Protein AF-A0A1Q6XEH9-F1 (afdb_monomer_lite)

Sequence (142 aa):
MDYDRKACLKDSITLRRALAPYPLDRLGAWSFVLAPSDDWKNLVHSLRGDPTSPAFSIIEQRTTALESSLFSATPSRNEDLLLTFGVIGNALLDLAVTHELGHGICHERDERWADDYGRELRQTRTVDCTKTSRRKTARALQ

pLDDT: mean 90.74, std 10.67, range [48.34, 98.38]

Structure (mmCIF, N/CA/C/O backbone):
data_AF-A0A1Q6XEH9-F1
#
_entry.id   AF-A0A1Q6XEH9-F1
#
loop_
_atom_site.group_PDB
_atom_site.id
_atom_site.type_symbol
_atom_site.label_atom_id
_atom_site.label_alt_id
_atom_site.label_comp_id
_atom_site.label_asym_id
_atom_site.label_entity_id
_atom_site.label_seq_id
_atom_site.pdbx_PDB_ins_code
_atom_site.Cartn_x
_atom_site.Cartn_y
_atom_site.Cartn_z
_atom_site.occupancy
_atom_site.B_iso_or_equiv
_atom_site.auth_seq_id
_atom_site.auth_comp_id
_atom_site.auth_asym_id
_atom_site.auth_atom_id
_atom_site.pdbx_PDB_model_num
ATOM 1 N N . MET A 1 1 ? 11.335 -4.193 -19.709 1.00 50.50 1 MET A N 1
ATOM 2 C CA . MET A 1 1 ? 11.937 -5.472 -19.249 1.00 50.50 1 MET A CA 1
ATOM 3 C C . MET A 1 1 ? 10.770 -6.363 -18.903 1.00 50.50 1 MET A C 1
ATOM 5 O O . MET A 1 1 ? 9.870 -5.869 -18.244 1.00 50.50 1 MET A O 1
ATOM 9 N N . ASP A 1 2 ? 10.754 -7.611 -19.358 1.00 66.44 2 ASP A N 1
ATOM 10 C CA . ASP A 1 2 ? 9.604 -8.485 -19.118 1.00 66.44 2 ASP A CA 1
ATOM 11 C C . ASP A 1 2 ? 9.508 -8.810 -17.615 1.00 66.44 2 ASP A C 1
ATOM 13 O O . ASP A 1 2 ? 10.490 -9.258 -17.014 1.00 66.44 2 ASP A O 1
ATOM 17 N N . TYR A 1 3 ? 8.370 -8.507 -16.983 1.00 80.12 3 TYR A N 1
ATOM 18 C CA . TYR A 1 3 ? 8.144 -8.788 -15.564 1.00 80.12 3 TYR A CA 1
ATOM 19 C C . TYR A 1 3 ? 7.933 -10.289 -15.386 1.00 80.12 3 TYR A C 1
ATOM 21 O O . TYR A 1 3 ? 6.820 -10.811 -15.448 1.00 80.12 3 TYR A O 1
ATOM 29 N N . ASP A 1 4 ? 9.042 -11.002 -15.232 1.00 86.75 4 ASP A N 1
ATOM 30 C CA . ASP A 1 4 ? 9.036 -12.452 -15.220 1.00 86.75 4 ASP A CA 1
ATOM 31 C C . ASP A 1 4 ? 8.629 -13.042 -13.856 1.00 86.75 4 ASP A C 1
ATOM 33 O O . ASP A 1 4 ? 8.539 -12.383 -12.812 1.00 86.75 4 ASP A O 1
ATOM 37 N N . ARG A 1 5 ? 8.414 -14.360 -13.847 1.00 89.75 5 ARG A N 1
ATOM 38 C CA . ARG A 1 5 ? 8.058 -15.110 -12.636 1.00 89.75 5 ARG A CA 1
ATOM 39 C C . ARG A 1 5 ? 9.079 -14.934 -11.505 1.00 89.75 5 ARG A C 1
ATOM 41 O O . ARG A 1 5 ? 8.703 -14.998 -10.335 1.00 89.75 5 ARG A O 1
ATOM 48 N N . LYS A 1 6 ? 10.365 -14.758 -11.816 1.00 92.25 6 LYS A N 1
ATOM 49 C CA . LYS A 1 6 ? 11.429 -14.628 -10.813 1.00 92.25 6 LYS A CA 1
ATOM 50 C C . LYS A 1 6 ? 11.374 -13.255 -10.143 1.00 92.25 6 LYS A C 1
ATOM 52 O O . LYS A 1 6 ? 11.515 -13.194 -8.919 1.00 92.25 6 LYS A O 1
ATOM 57 N N . ALA A 1 7 ? 11.137 -12.194 -10.911 1.00 90.81 7 ALA A N 1
ATOM 58 C CA . ALA A 1 7 ? 10.895 -10.849 -10.399 1.00 90.81 7 ALA A CA 1
ATOM 59 C C . ALA A 1 7 ? 9.658 -10.832 -9.490 1.00 90.81 7 ALA A C 1
ATOM 61 O O . ALA A 1 7 ? 9.766 -10.462 -8.323 1.00 90.81 7 ALA A O 1
ATOM 62 N N . CYS A 1 8 ? 8.537 -11.388 -9.959 1.00 92.25 8 CYS A N 1
ATOM 63 C CA . CYS A 1 8 ? 7.307 -11.496 -9.171 1.00 92.25 8 CYS A CA 1
ATOM 64 C C . CYS A 1 8 ? 7.510 -12.250 -7.844 1.00 92.25 8 CYS A C 1
ATOM 66 O O . CYS A 1 8 ? 7.091 -11.788 -6.782 1.00 92.25 8 CYS A O 1
ATOM 68 N N . LEU A 1 9 ? 8.226 -13.382 -7.857 1.00 94.69 9 LEU A N 1
ATOM 69 C CA . LEU A 1 9 ? 8.538 -14.116 -6.626 1.00 94.69 9 LEU A CA 1
ATOM 70 C C . LEU A 1 9 ? 9.379 -13.281 -5.653 1.00 94.69 9 LEU A C 1
ATOM 72 O O . LEU A 1 9 ? 9.073 -13.252 -4.459 1.00 94.69 9 LEU A O 1
ATOM 76 N N . LYS A 1 10 ? 10.410 -12.586 -6.143 1.00 95.00 10 LYS A N 1
ATOM 77 C CA . LYS A 1 10 ? 11.253 -11.708 -5.321 1.00 95.00 10 LYS A CA 1
ATOM 78 C C . LYS A 1 10 ? 10.431 -10.586 -4.683 1.00 95.00 10 LYS A C 1
ATOM 80 O O . LYS A 1 10 ? 10.537 -10.366 -3.475 1.00 95.00 10 LYS A O 1
ATOM 85 N N . ASP A 1 11 ? 9.597 -9.919 -5.467 1.00 95.44 11 ASP A N 1
ATOM 86 C CA . ASP A 1 11 ? 8.771 -8.805 -5.005 1.00 95.44 11 ASP A CA 1
ATOM 87 C C . ASP A 1 11 ? 7.707 -9.283 -4.015 1.00 95.44 11 ASP A C 1
ATOM 89 O O . ASP A 1 11 ? 7.511 -8.661 -2.973 1.00 95.44 11 ASP A O 1
ATOM 93 N N . SER A 1 12 ? 7.114 -10.461 -4.241 1.00 96.25 12 SER A N 1
ATOM 94 C CA . SER A 1 12 ? 6.156 -11.066 -3.307 1.00 96.25 12 SER A CA 1
ATOM 95 C C . SER A 1 12 ? 6.774 -11.365 -1.935 1.00 96.25 12 SER A C 1
ATOM 97 O O . SER A 1 12 ? 6.119 -11.199 -0.905 1.00 96.25 12 SER A O 1
ATOM 99 N N . ILE A 1 13 ? 8.052 -11.762 -1.890 1.00 96.81 13 ILE A N 1
ATOM 100 C CA . ILE A 1 13 ? 8.785 -11.973 -0.634 1.00 96.81 13 ILE A CA 1
ATOM 101 C C . ILE A 1 13 ? 9.016 -10.633 0.067 1.00 96.81 13 ILE A C 1
ATOM 103 O O . ILE A 1 13 ? 8.829 -10.539 1.282 1.00 96.81 13 ILE A O 1
ATOM 107 N N . THR A 1 14 ? 9.404 -9.600 -0.681 1.00 96.62 14 THR A N 1
ATOM 108 C CA . THR A 1 14 ? 9.585 -8.243 -0.150 1.00 96.62 14 THR A CA 1
ATOM 109 C C . THR A 1 14 ? 8.274 -7.694 0.411 1.00 96.62 14 THR A C 1
ATOM 111 O O . THR A 1 14 ? 8.255 -7.225 1.547 1.00 96.62 14 THR A O 1
ATOM 114 N N . LEU A 1 15 ? 7.165 -7.849 -0.316 1.00 97.69 15 LEU A N 1
ATOM 115 C CA . LEU A 1 15 ? 5.836 -7.449 0.139 1.00 97.69 15 LEU A CA 1
ATOM 116 C C . LEU A 1 15 ? 5.430 -8.186 1.419 1.00 97.69 15 LEU A C 1
ATOM 118 O O . LEU A 1 15 ? 5.004 -7.555 2.380 1.00 97.69 15 LEU A O 1
ATOM 122 N N . ARG A 1 16 ? 5.615 -9.511 1.483 1.00 97.31 16 ARG A N 1
ATOM 123 C CA . ARG A 1 16 ? 5.319 -10.287 2.702 1.00 97.31 16 ARG A CA 1
ATOM 124 C C . ARG A 1 16 ? 6.102 -9.785 3.911 1.00 97.31 16 ARG A C 1
ATOM 126 O O . ARG A 1 16 ? 5.551 -9.726 5.005 1.00 97.31 16 ARG A O 1
ATOM 133 N N . ARG A 1 17 ? 7.371 -9.409 3.725 1.00 97.31 17 ARG A N 1
ATOM 134 C CA . ARG A 1 17 ? 8.193 -8.822 4.795 1.00 97.31 17 ARG A CA 1
ATOM 135 C C . ARG A 1 17 ? 7.679 -7.451 5.223 1.00 97.31 17 ARG A C 1
ATOM 137 O O . ARG A 1 17 ? 7.649 -7.193 6.420 1.00 97.31 17 ARG A O 1
ATOM 144 N N . ALA A 1 18 ? 7.262 -6.613 4.275 1.00 96.88 18 ALA A N 1
ATOM 145 C CA . ALA A 1 18 ? 6.674 -5.307 4.569 1.00 96.88 18 ALA A CA 1
ATOM 146 C C . ALA A 1 18 ? 5.330 -5.430 5.306 1.00 96.88 18 ALA A C 1
ATOM 148 O O . ALA A 1 18 ? 5.053 -4.646 6.201 1.00 96.88 18 ALA A O 1
ATOM 149 N N . LEU A 1 19 ? 4.519 -6.441 4.982 1.00 97.81 19 LEU A N 1
ATOM 150 C CA . LEU A 1 19 ? 3.214 -6.677 5.606 1.00 97.81 19 LEU A CA 1
ATOM 151 C C . LEU A 1 19 ? 3.299 -7.315 7.004 1.00 97.81 19 LEU A C 1
ATOM 153 O O . LEU A 1 19 ? 2.405 -7.107 7.820 1.00 97.81 19 LEU A O 1
ATOM 157 N N . ALA A 1 20 ? 4.352 -8.089 7.284 1.00 97.12 20 ALA A N 1
ATOM 158 C CA . ALA A 1 20 ? 4.493 -8.882 8.509 1.00 97.12 20 ALA A CA 1
ATOM 159 C C . ALA A 1 20 ? 4.285 -8.123 9.841 1.00 97.12 20 ALA A C 1
ATOM 161 O O . ALA A 1 20 ? 3.765 -8.736 10.773 1.00 97.12 20 ALA A O 1
ATOM 162 N N . PRO A 1 21 ? 4.657 -6.834 9.984 1.00 96.75 21 PRO A N 1
ATOM 163 C CA . PRO A 1 21 ? 4.455 -6.095 11.231 1.00 96.75 21 PRO A CA 1
ATOM 164 C C . PRO A 1 21 ? 3.014 -5.629 11.491 1.00 96.75 21 PRO A C 1
ATOM 166 O O . PRO A 1 21 ? 2.770 -5.053 12.550 1.00 96.75 21 PRO A O 1
ATOM 169 N N . TYR A 1 22 ? 2.091 -5.783 10.538 1.00 97.44 22 TYR A N 1
ATOM 170 C CA . TYR A 1 22 ? 0.754 -5.177 10.578 1.00 97.44 22 TYR A CA 1
ATOM 171 C C . TYR A 1 22 ? -0.355 -6.210 10.844 1.00 97.44 22 TYR A C 1
ATOM 173 O O . TYR A 1 22 ? -0.165 -7.397 10.577 1.00 97.44 22 TYR A O 1
ATOM 181 N N . PRO A 1 23 ? -1.534 -5.789 11.349 1.00 95.31 23 PRO A N 1
ATOM 182 C CA . PRO A 1 23 ? -2.600 -6.701 11.768 1.00 95.31 23 PRO A CA 1
ATOM 183 C C . PRO A 1 23 ? -3.413 -7.205 10.564 1.00 95.31 23 PRO A C 1
ATOM 185 O O . PRO A 1 23 ? -4.550 -6.786 10.329 1.00 95.31 23 PRO A O 1
ATOM 188 N N . LEU A 1 24 ? -2.805 -8.082 9.759 1.00 95.44 24 LEU A N 1
ATOM 189 C CA . LEU A 1 24 ? -3.407 -8.627 8.534 1.00 95.44 24 LEU A CA 1
ATOM 190 C C . LEU A 1 24 ? -4.643 -9.490 8.808 1.00 95.44 24 LEU A C 1
ATOM 192 O O . LEU A 1 24 ? -5.495 -9.634 7.937 1.00 95.44 24 LEU A O 1
ATOM 196 N N . ASP A 1 25 ? -4.776 -10.033 10.017 1.00 95.62 25 ASP A N 1
ATOM 197 C CA . ASP A 1 25 ? -5.963 -10.762 10.467 1.00 95.62 25 ASP A CA 1
ATOM 198 C C . ASP A 1 25 ? -7.239 -9.911 10.355 1.00 95.62 25 ASP A C 1
ATOM 200 O O . ASP A 1 25 ? -8.316 -10.433 10.061 1.00 95.62 25 ASP A O 1
ATOM 204 N N . ARG A 1 26 ? -7.110 -8.585 10.480 1.00 95.62 26 ARG A N 1
ATOM 205 C CA . ARG A 1 26 ? -8.230 -7.646 10.357 1.00 95.62 26 ARG A CA 1
ATOM 206 C C . ARG A 1 26 ? -8.689 -7.390 8.922 1.00 95.62 26 ARG A C 1
ATOM 208 O O . ARG A 1 26 ? -9.786 -6.868 8.743 1.00 95.62 26 ARG A O 1
ATOM 215 N N . LEU A 1 27 ? -7.898 -7.755 7.910 1.00 94.50 27 LEU A N 1
ATOM 216 C CA . LEU A 1 27 ? -8.305 -7.668 6.499 1.00 94.50 27 LEU A CA 1
ATOM 217 C C . LEU A 1 27 ? -9.290 -8.788 6.111 1.00 94.50 27 LEU A C 1
ATOM 219 O O . LEU A 1 27 ? -10.108 -8.638 5.193 1.00 94.50 27 LEU A O 1
ATOM 223 N N . GLY A 1 28 ? -9.227 -9.924 6.813 1.00 92.81 28 GLY A N 1
ATOM 224 C CA . GLY A 1 28 ? -9.877 -11.161 6.391 1.00 92.81 28 GLY A CA 1
ATOM 225 C C . GLY A 1 28 ? -9.263 -11.707 5.097 1.00 92.81 28 GLY A C 1
ATOM 226 O O . GLY A 1 28 ? -8.061 -11.592 4.868 1.00 92.81 28 GLY A O 1
ATOM 227 N N . ALA A 1 29 ? -10.086 -12.310 4.235 1.00 95.00 29 ALA A N 1
ATOM 228 C CA . ALA A 1 29 ? -9.638 -12.739 2.911 1.00 95.00 29 ALA A CA 1
ATOM 229 C C . ALA A 1 29 ? -9.351 -11.508 2.033 1.00 95.00 29 ALA A C 1
ATOM 231 O O . ALA A 1 29 ? -10.283 -10.821 1.613 1.00 95.00 29 ALA A O 1
ATOM 232 N N . TRP A 1 30 ? -8.069 -11.234 1.781 1.00 97.69 30 TRP A N 1
ATOM 233 C CA . TRP A 1 30 ? -7.592 -10.114 0.970 1.00 97.69 30 TRP A CA 1
ATOM 234 C C . TRP A 1 30 ? -6.481 -10.569 0.026 1.00 97.69 30 TRP A C 1
ATOM 236 O O . TRP A 1 30 ? -5.640 -11.391 0.400 1.00 97.69 30 TRP A O 1
ATOM 246 N N . SER A 1 31 ? -6.478 -10.038 -1.192 1.00 97.75 31 SER A N 1
ATOM 247 C CA . SER A 1 31 ? -5.499 -10.362 -2.228 1.00 97.75 31 SER A CA 1
ATOM 248 C C . SER A 1 31 ? -4.548 -9.198 -2.470 1.00 97.75 31 SER A C 1
ATOM 250 O O . SER A 1 31 ? -4.941 -8.036 -2.453 1.00 97.75 31 SER A O 1
ATOM 252 N N . PHE A 1 32 ? -3.289 -9.519 -2.745 1.00 97.81 32 PHE A N 1
ATOM 253 C CA . PHE A 1 32 ? -2.293 -8.547 -3.178 1.00 97.81 32 PHE A CA 1
ATOM 254 C C . PHE A 1 32 ? -1.819 -8.922 -4.577 1.00 97.81 32 PHE A C 1
ATOM 256 O O . PHE A 1 32 ? -1.387 -10.055 -4.801 1.00 97.81 32 PHE A O 1
ATOM 263 N N . VAL A 1 33 ? -1.915 -7.978 -5.507 1.00 96.25 33 VAL A N 1
ATOM 264 C CA . VAL A 1 33 ? -1.550 -8.158 -6.913 1.00 96.25 33 VAL A CA 1
ATOM 265 C C . VAL A 1 33 ? -0.353 -7.274 -7.224 1.00 96.25 33 VAL A C 1
ATOM 267 O O . VAL A 1 33 ? -0.346 -6.092 -6.895 1.00 96.25 33 VAL A O 1
ATOM 270 N N . LEU A 1 34 ? 0.660 -7.854 -7.861 1.00 95.62 34 LEU A N 1
ATOM 271 C CA . LEU A 1 34 ? 1.839 -7.133 -8.327 1.00 95.62 34 LEU A CA 1
ATOM 272 C C . LEU A 1 34 ? 1.703 -6.884 -9.825 1.00 95.62 34 LEU A C 1
ATOM 274 O O . LEU A 1 34 ? 1.480 -7.831 -10.582 1.00 95.62 34 LEU A O 1
ATOM 278 N N . ALA A 1 35 ? 1.823 -5.626 -10.232 1.00 93.31 35 ALA A N 1
ATOM 279 C CA . ALA A 1 35 ? 1.677 -5.201 -11.615 1.00 93.31 35 ALA A CA 1
ATOM 280 C C . ALA A 1 35 ? 3.003 -4.639 -12.157 1.00 93.31 35 ALA A C 1
ATOM 282 O O . ALA A 1 35 ? 3.674 -3.877 -11.453 1.00 93.31 35 ALA A O 1
ATOM 283 N N . PRO A 1 36 ? 3.383 -4.964 -13.405 1.00 92.19 36 PRO A N 1
ATOM 284 C CA . PRO A 1 36 ? 4.529 -4.344 -14.060 1.00 92.19 36 PRO A CA 1
ATOM 285 C C . PRO A 1 36 ? 4.339 -2.828 -14.200 1.00 92.19 36 PRO A C 1
ATOM 287 O O . PRO A 1 36 ? 3.252 -2.362 -14.540 1.00 92.19 36 PRO A O 1
ATOM 290 N N . SER A 1 37 ? 5.411 -2.056 -14.016 1.00 90.88 37 SER A N 1
ATOM 291 C CA . SER A 1 37 ? 5.401 -0.598 -14.217 1.00 90.88 37 SER A CA 1
ATOM 292 C C . SER A 1 37 ? 4.985 -0.189 -15.631 1.00 90.88 37 SER A C 1
ATOM 294 O O . SER A 1 37 ? 4.289 0.811 -15.797 1.00 90.88 37 SER A O 1
ATOM 296 N N . ASP A 1 38 ? 5.356 -0.983 -16.639 1.00 89.81 38 ASP A N 1
ATOM 297 C CA . ASP A 1 38 ? 5.016 -0.722 -18.044 1.00 89.81 38 ASP A CA 1
ATOM 298 C C . ASP A 1 38 ? 3.492 -0.810 -18.294 1.00 89.81 38 ASP A C 1
ATOM 300 O O . ASP A 1 38 ? 2.954 -0.077 -19.125 1.00 89.81 38 ASP A O 1
ATOM 304 N N . ASP A 1 39 ? 2.777 -1.626 -17.510 1.00 91.75 39 ASP A N 1
ATOM 305 C CA . ASP A 1 39 ? 1.321 -1.807 -17.608 1.00 91.75 39 ASP A CA 1
ATOM 306 C C . ASP A 1 39 ? 0.534 -0.906 -16.641 1.00 91.75 39 ASP A C 1
ATOM 308 O O . ASP A 1 39 ? -0.682 -0.738 -16.784 1.00 91.75 39 ASP A O 1
ATOM 312 N N . TRP A 1 40 ? 1.214 -0.300 -15.662 1.00 93.25 40 TRP A N 1
ATOM 313 C CA . TRP A 1 40 ? 0.587 0.371 -14.524 1.00 93.25 40 TRP A CA 1
ATOM 314 C C . TRP A 1 40 ? -0.356 1.501 -14.928 1.00 93.25 40 TRP A C 1
ATOM 316 O O . TRP A 1 40 ? -1.516 1.526 -14.518 1.00 93.25 40 TRP A O 1
ATOM 326 N N . LYS A 1 41 ? 0.108 2.420 -15.783 1.00 91.75 41 LYS A N 1
ATOM 327 C CA . LYS A 1 41 ? -0.698 3.579 -16.201 1.00 91.75 41 LYS A CA 1
ATOM 328 C C . LYS A 1 41 ? -1.987 3.146 -16.898 1.00 91.75 41 LYS A C 1
ATOM 330 O O . LYS A 1 41 ? -3.051 3.686 -16.610 1.00 91.75 41 LYS A O 1
ATOM 335 N N . ASN A 1 42 ? -1.899 2.144 -17.775 1.00 92.94 42 ASN A N 1
ATOM 336 C CA . ASN A 1 42 ? -3.055 1.615 -18.498 1.00 92.94 42 ASN A CA 1
ATOM 337 C C . ASN A 1 42 ? -4.040 0.924 -17.548 1.00 92.94 42 ASN A C 1
ATOM 339 O O . ASN A 1 42 ? -5.246 1.171 -17.634 1.00 92.94 42 ASN A O 1
ATOM 343 N N . LEU A 1 43 ? -3.529 0.112 -16.617 1.00 93.00 43 LEU A N 1
ATOM 344 C CA . LEU A 1 43 ? -4.331 -0.536 -15.580 1.00 93.00 43 LEU A CA 1
ATOM 345 C C . LEU A 1 43 ? -5.095 0.503 -14.750 1.00 93.00 43 LEU A C 1
ATOM 347 O O . LEU A 1 43 ? -6.321 0.441 -14.666 1.00 93.00 43 LEU A O 1
ATOM 351 N N . VAL A 1 44 ? -4.393 1.490 -14.194 1.00 93.81 44 VAL A N 1
ATOM 352 C CA . VAL A 1 44 ? -4.991 2.510 -13.326 1.00 93.81 44 VAL A CA 1
ATOM 353 C C . VAL A 1 44 ? -6.004 3.373 -14.085 1.00 93.81 44 VAL A C 1
ATOM 355 O O . VAL A 1 44 ? -7.102 3.618 -13.583 1.00 93.81 4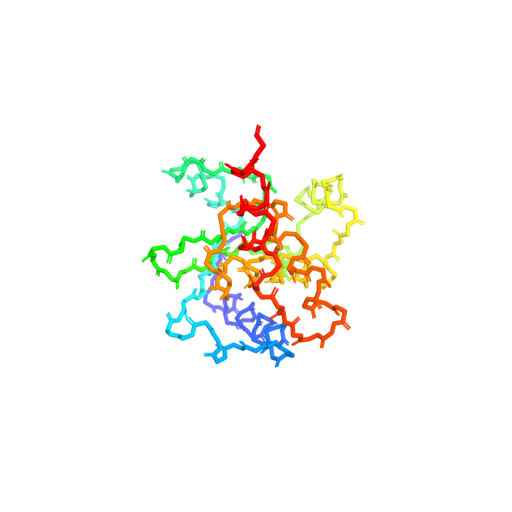4 VAL A O 1
ATOM 358 N N . HIS A 1 45 ? -5.703 3.762 -15.328 1.00 93.12 45 HIS A N 1
ATOM 359 C CA . HIS A 1 45 ? -6.644 4.498 -16.179 1.00 93.12 45 HIS A CA 1
ATOM 360 C C . HIS A 1 45 ? -7.930 3.711 -16.451 1.00 93.12 45 HIS A C 1
ATOM 362 O O . HIS A 1 45 ? -9.019 4.286 -16.398 1.00 93.12 45 HIS A O 1
ATOM 368 N N . SER A 1 46 ? -7.829 2.402 -16.708 1.00 92.75 46 SER A N 1
ATOM 369 C CA . SER A 1 46 ? -9.007 1.549 -16.936 1.00 92.75 46 SER A CA 1
ATOM 370 C C . SER A 1 46 ? -9.943 1.500 -15.721 1.00 92.75 46 SER A C 1
ATOM 372 O O . SER A 1 46 ? -11.153 1.326 -15.868 1.00 92.75 46 SER A O 1
ATOM 374 N N . LEU A 1 47 ? -9.388 1.744 -14.531 1.00 91.00 47 LEU A N 1
ATOM 375 C CA . LEU A 1 47 ? -10.090 1.804 -13.253 1.00 91.00 47 LEU A CA 1
ATOM 376 C C . LEU A 1 47 ? -10.435 3.236 -12.816 1.00 91.00 47 LEU A C 1
ATOM 378 O O . LEU A 1 47 ? -11.005 3.419 -11.744 1.00 91.00 47 LEU A O 1
ATOM 382 N N . ARG A 1 48 ? -10.138 4.249 -13.647 1.00 91.62 48 ARG A N 1
ATOM 383 C CA . ARG A 1 48 ? -10.333 5.683 -13.354 1.00 91.62 48 ARG A CA 1
ATOM 384 C C . ARG A 1 48 ? -9.581 6.170 -12.104 1.00 91.62 48 ARG A C 1
ATOM 386 O O . ARG A 1 48 ? -10.028 7.119 -11.465 1.00 91.62 48 ARG A O 1
ATOM 393 N N . GLY A 1 49 ? -8.469 5.521 -11.756 1.00 89.94 49 GLY A N 1
ATOM 394 C CA . GLY A 1 49 ? -7.599 5.934 -10.653 1.00 89.94 49 GLY A CA 1
ATOM 395 C C . GLY A 1 49 ? -6.532 6.950 -11.073 1.00 89.94 49 GLY A C 1
ATOM 396 O O . GLY A 1 49 ? -6.452 7.347 -12.238 1.00 89.94 49 GLY A O 1
ATOM 397 N N . ASP A 1 50 ? -5.687 7.338 -10.117 1.00 90.56 50 ASP A N 1
ATOM 398 C CA . ASP A 1 50 ? -4.549 8.233 -10.338 1.00 90.56 50 ASP A CA 1
ATOM 399 C C . ASP A 1 50 ? -3.274 7.433 -10.681 1.00 90.56 50 ASP A C 1
ATOM 401 O O . ASP A 1 50 ? -2.735 6.740 -9.813 1.00 90.56 50 ASP A O 1
ATOM 405 N N . PRO A 1 51 ? -2.751 7.517 -11.921 1.00 90.06 51 PRO A N 1
ATOM 406 C CA . PRO A 1 51 ? -1.564 6.769 -12.343 1.00 90.06 51 PRO A CA 1
ATOM 407 C C . PRO A 1 51 ? -0.272 7.224 -11.648 1.00 90.06 51 PRO A C 1
ATOM 409 O O . PRO A 1 51 ? 0.763 6.569 -11.799 1.00 90.06 51 PRO A O 1
ATOM 412 N N . THR A 1 52 ? -0.285 8.358 -10.940 1.00 91.12 52 THR A N 1
ATOM 413 C CA . THR A 1 52 ? 0.873 8.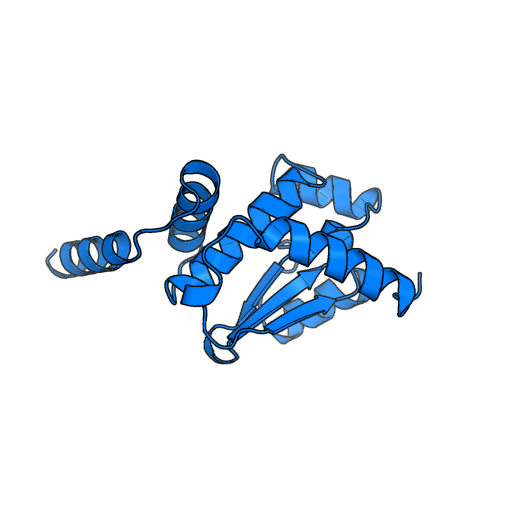815 -10.167 1.00 91.12 52 THR A CA 1
ATOM 414 C C . THR A 1 52 ? 1.062 7.976 -8.907 1.00 91.12 52 THR A C 1
ATOM 416 O O . THR A 1 52 ? 2.213 7.701 -8.549 1.00 91.12 52 THR A O 1
ATOM 419 N N . SER A 1 53 ? -0.029 7.466 -8.320 1.00 92.62 53 SER A N 1
ATOM 420 C CA . SER A 1 53 ? 0.025 6.550 -7.183 1.00 92.62 53 SER A CA 1
ATOM 421 C C . SER A 1 53 ? 0.624 5.200 -7.590 1.00 92.62 53 SER A C 1
ATOM 423 O O . SER A 1 53 ? 0.229 4.656 -8.620 1.00 92.62 53 SER A O 1
ATOM 425 N N . PRO A 1 54 ? 1.570 4.633 -6.820 1.00 95.38 54 PRO A N 1
ATOM 426 C CA . PRO A 1 54 ? 2.168 3.329 -7.102 1.00 95.38 54 PRO A CA 1
ATOM 427 C C . PRO A 1 54 ? 1.390 2.151 -6.489 1.00 95.38 54 PRO A C 1
ATOM 429 O O . PRO A 1 54 ? 1.820 1.003 -6.604 1.00 95.38 54 PRO A O 1
ATOM 432 N N . ALA A 1 55 ? 0.277 2.410 -5.803 1.00 97.38 55 ALA A N 1
ATOM 433 C CA . ALA A 1 55 ? -0.613 1.388 -5.268 1.00 97.38 55 ALA A CA 1
ATOM 434 C C . ALA A 1 55 ? -2.062 1.895 -5.238 1.00 97.38 55 ALA A C 1
ATOM 436 O O . ALA A 1 55 ? -2.302 3.100 -5.314 1.00 97.38 55 ALA A O 1
ATOM 437 N N . PHE A 1 56 ? -3.017 0.970 -5.188 1.00 97.31 56 PHE A N 1
ATOM 438 C CA . PHE A 1 56 ? -4.417 1.281 -4.893 1.00 97.31 56 PHE A CA 1
ATOM 439 C C . PHE A 1 56 ? -5.152 0.038 -4.384 1.00 97.31 56 PHE A C 1
ATOM 441 O O . PHE A 1 56 ? -4.781 -1.101 -4.698 1.00 97.31 56 PHE A O 1
ATOM 448 N N . SER A 1 57 ? -6.253 0.252 -3.665 1.00 97.12 57 SER A N 1
ATOM 449 C CA . SER A 1 57 ? -7.127 -0.809 -3.165 1.00 97.12 57 SER A CA 1
ATOM 450 C C . SER A 1 57 ? -8.521 -0.745 -3.777 1.00 97.12 57 SER A C 1
ATOM 452 O O . SER A 1 57 ? -9.185 0.288 -3.772 1.00 97.12 57 SER A O 1
ATOM 454 N N . ILE A 1 58 ? -9.007 -1.891 -4.252 1.00 95.81 58 ILE A N 1
ATOM 455 C CA . ILE A 1 58 ? -10.395 -2.095 -4.666 1.00 95.81 58 ILE A CA 1
ATOM 456 C C . ILE A 1 58 ? -11.114 -2.818 -3.527 1.00 95.81 58 ILE A C 1
ATOM 458 O O . ILE A 1 58 ? -11.057 -4.045 -3.408 1.00 95.81 58 ILE A O 1
ATOM 462 N N . ILE A 1 59 ? -11.781 -2.049 -2.667 1.00 95.12 59 ILE A N 1
ATOM 463 C CA . ILE A 1 59 ? -12.359 -2.540 -1.406 1.00 95.12 59 ILE A CA 1
ATOM 464 C C . ILE A 1 59 ? -13.403 -3.633 -1.650 1.00 95.12 59 ILE A C 1
ATOM 466 O O . ILE A 1 59 ? -13.405 -4.656 -0.969 1.00 95.12 59 ILE A O 1
ATOM 470 N N . GLU A 1 60 ? -14.251 -3.466 -2.662 1.00 94.19 60 GLU A N 1
ATOM 471 C CA . GLU A 1 60 ? -15.293 -4.427 -3.036 1.00 94.19 60 GLU A CA 1
ATOM 472 C C . GLU A 1 60 ? -14.718 -5.769 -3.486 1.00 94.19 60 GLU A C 1
ATOM 474 O O . GLU A 1 60 ? -15.335 -6.810 -3.274 1.00 94.19 60 GLU A O 1
ATOM 479 N N . GLN A 1 61 ? -13.530 -5.746 -4.093 1.00 96.38 61 GLN A N 1
ATOM 480 C CA . GLN A 1 61 ? -12.824 -6.939 -4.561 1.00 96.38 61 GLN A CA 1
ATOM 481 C C . GLN A 1 61 ? -11.813 -7.456 -3.536 1.00 96.38 61 GLN A C 1
ATOM 483 O O . GLN A 1 61 ? -11.122 -8.439 -3.804 1.00 96.38 61 GLN A O 1
ATOM 488 N N . ARG A 1 62 ? -11.698 -6.791 -2.380 1.00 97.62 62 ARG A N 1
ATOM 489 C CA . ARG A 1 62 ? -10.733 -7.107 -1.321 1.00 97.62 62 ARG A CA 1
ATOM 490 C C . ARG A 1 62 ? -9.325 -7.304 -1.876 1.00 97.62 62 ARG A C 1
ATOM 492 O O . ARG A 1 62 ? -8.674 -8.312 -1.604 1.00 97.62 62 ARG A O 1
ATOM 499 N N . THR A 1 63 ? -8.907 -6.383 -2.739 1.00 97.94 63 THR A N 1
ATOM 500 C CA . THR A 1 63 ? -7.659 -6.495 -3.492 1.00 97.94 63 THR A CA 1
ATOM 501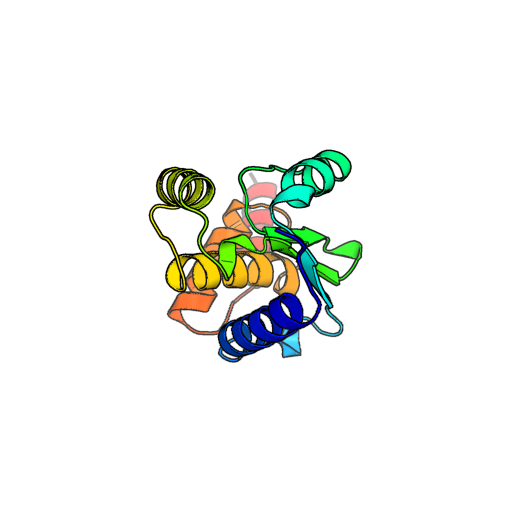 C C . THR A 1 63 ? -6.876 -5.196 -3.426 1.00 97.94 63 THR A C 1
ATOM 503 O O . THR A 1 63 ? -7.434 -4.133 -3.677 1.00 97.94 63 THR A O 1
ATOM 506 N N . THR A 1 64 ? -5.577 -5.293 -3.152 1.00 98.12 64 THR A N 1
ATOM 507 C CA . THR A 1 64 ? -4.619 -4.193 -3.310 1.00 98.12 64 THR A CA 1
ATOM 508 C C . THR A 1 64 ? -3.695 -4.506 -4.477 1.00 98.12 64 THR A C 1
ATOM 510 O O . THR A 1 64 ? -3.078 -5.573 -4.512 1.00 98.12 64 THR A O 1
ATOM 513 N N . ALA A 1 65 ? -3.590 -3.584 -5.427 1.00 97.62 65 ALA A N 1
ATOM 514 C CA . ALA A 1 65 ? -2.629 -3.646 -6.517 1.00 97.62 65 ALA A CA 1
ATOM 515 C C . ALA A 1 65 ? -1.411 -2.777 -6.185 1.00 97.62 65 ALA A C 1
ATOM 517 O O . ALA A 1 65 ? -1.561 -1.672 -5.667 1.00 97.62 65 ALA A O 1
ATOM 518 N N . LEU A 1 66 ? -0.213 -3.278 -6.484 1.00 97.38 66 LEU A N 1
ATOM 519 C CA . LEU A 1 66 ? 1.055 -2.591 -6.251 1.00 97.38 66 LEU A CA 1
ATOM 520 C C . LEU A 1 66 ? 1.901 -2.603 -7.523 1.00 97.38 66 LEU A C 1
ATOM 522 O O . LEU A 1 66 ? 2.085 -3.650 -8.149 1.00 97.38 66 LEU A O 1
ATOM 526 N N . GLU A 1 67 ? 2.449 -1.448 -7.873 1.00 95.50 67 GLU A N 1
ATOM 527 C CA . GLU A 1 67 ? 3.368 -1.281 -8.991 1.00 95.50 67 GLU A CA 1
ATOM 528 C C . GLU A 1 67 ? 4.751 -1.878 -8.667 1.00 95.50 67 GLU A C 1
ATOM 530 O O . GLU A 1 67 ? 5.292 -1.690 -7.574 1.00 95.50 67 GLU A O 1
ATOM 535 N N . SER A 1 68 ? 5.388 -2.537 -9.642 1.00 93.25 68 SER A N 1
ATOM 536 C CA . SER A 1 68 ? 6.740 -3.104 -9.506 1.00 93.25 68 SER A CA 1
ATOM 537 C C . SER A 1 68 ? 7.823 -2.080 -9.124 1.00 93.25 68 SER A C 1
ATOM 539 O O . SER A 1 68 ? 8.862 -2.450 -8.567 1.00 93.25 68 SER A O 1
ATOM 541 N N . SER A 1 69 ? 7.586 -0.791 -9.393 1.00 92.62 69 SER A N 1
ATOM 542 C CA . SER A 1 69 ? 8.470 0.325 -9.022 1.00 92.62 69 SER A CA 1
ATOM 543 C C . SER A 1 69 ? 8.675 0.449 -7.506 1.00 92.62 69 SER A C 1
ATOM 545 O O . SER A 1 69 ? 9.724 0.912 -7.059 1.00 92.62 69 SER A O 1
ATOM 547 N N . LEU A 1 70 ? 7.722 -0.040 -6.702 1.00 94.56 70 LEU A N 1
ATOM 548 C CA . LEU A 1 70 ? 7.834 -0.091 -5.241 1.00 94.56 70 LEU A CA 1
ATOM 549 C C . LEU A 1 70 ? 8.914 -1.065 -4.757 1.00 94.56 70 LEU A C 1
ATOM 551 O O . LEU A 1 70 ? 9.407 -0.936 -3.636 1.00 94.56 70 LEU A O 1
ATOM 555 N N . PHE A 1 71 ? 9.286 -2.040 -5.588 1.00 93.19 71 PHE A N 1
ATOM 556 C CA . PHE A 1 71 ? 10.231 -3.106 -5.243 1.00 93.19 71 PHE A CA 1
ATOM 557 C C . PHE A 1 71 ? 11.551 -2.993 -6.006 1.00 93.19 71 PHE A C 1
ATOM 559 O O . PHE A 1 71 ? 12.597 -3.451 -5.533 1.00 93.19 71 PHE A O 1
ATOM 566 N N . SER A 1 72 ? 11.511 -2.388 -7.192 1.00 84.56 72 SER A N 1
ATOM 567 C CA . SER A 1 72 ? 12.660 -2.238 -8.073 1.00 84.56 72 SER A CA 1
ATOM 568 C C . SER A 1 72 ? 12.703 -0.838 -8.676 1.00 84.56 72 SER A C 1
ATOM 570 O O . SER A 1 72 ? 11.786 -0.391 -9.355 1.00 84.56 72 SER A O 1
ATOM 572 N N . ALA A 1 73 ? 13.799 -0.137 -8.407 1.00 69.12 73 ALA A N 1
ATOM 573 C CA . ALA A 1 73 ? 14.017 1.213 -8.890 1.00 69.12 73 ALA A CA 1
ATOM 574 C C . ALA A 1 73 ? 14.191 1.236 -10.415 1.00 69.12 73 ALA A C 1
ATOM 576 O O . ALA A 1 73 ? 15.095 0.586 -10.945 1.00 69.12 73 ALA A O 1
ATOM 577 N N . THR A 1 74 ? 13.409 2.066 -11.101 1.00 76.38 74 THR A N 1
ATOM 578 C CA . THR A 1 74 ? 13.804 2.613 -12.406 1.00 76.38 74 THR A CA 1
ATOM 579 C C . THR A 1 74 ? 14.095 4.106 -12.224 1.00 76.38 74 THR A C 1
ATOM 581 O O . THR A 1 74 ? 13.372 4.757 -11.469 1.00 76.38 74 THR A O 1
ATOM 584 N N . PRO A 1 75 ? 15.154 4.676 -12.839 1.00 76.25 75 PRO A N 1
ATOM 585 C CA . PRO A 1 75 ? 15.566 6.053 -12.550 1.00 76.25 75 PRO A CA 1
ATOM 586 C C . PRO A 1 75 ? 14.455 7.090 -12.749 1.00 76.25 75 PRO A C 1
ATOM 588 O O . PRO A 1 75 ? 14.227 7.903 -11.861 1.00 76.25 75 PRO A O 1
ATOM 591 N N . SER A 1 76 ? 13.723 7.010 -13.865 1.00 80.38 76 SER A N 1
ATOM 592 C CA . SER A 1 76 ? 12.635 7.941 -14.186 1.00 80.38 76 SER A CA 1
ATOM 593 C C . SER A 1 76 ? 11.454 7.814 -13.226 1.00 80.38 76 SER A C 1
ATOM 595 O O . SER A 1 76 ? 10.989 8.811 -12.687 1.00 80.38 76 SER A O 1
ATOM 597 N N . ARG A 1 77 ? 10.991 6.589 -12.944 1.00 86.56 77 ARG A N 1
ATOM 598 C CA . ARG A 1 77 ? 9.868 6.395 -12.017 1.00 86.56 77 ARG A CA 1
ATOM 599 C C . ARG A 1 77 ? 10.244 6.786 -10.589 1.00 86.56 77 ARG A C 1
ATOM 601 O O . ARG A 1 77 ? 9.409 7.321 -9.875 1.00 86.56 77 ARG A O 1
ATOM 608 N N . ASN A 1 78 ? 11.490 6.566 -10.172 1.00 84.19 78 ASN A N 1
ATOM 609 C CA . ASN A 1 78 ? 11.963 7.003 -8.860 1.00 84.19 78 ASN A CA 1
ATOM 610 C C . ASN A 1 78 ? 11.990 8.524 -8.713 1.00 84.19 78 ASN A C 1
ATOM 612 O O . ASN A 1 78 ? 11.717 9.010 -7.620 1.00 84.19 78 ASN A O 1
ATOM 616 N N . GLU A 1 79 ? 12.342 9.256 -9.769 1.00 87.44 79 GLU A N 1
ATOM 617 C CA . GLU A 1 79 ? 12.295 10.719 -9.765 1.00 87.44 79 GLU A CA 1
ATOM 618 C C . GLU A 1 79 ? 10.858 11.206 -9.556 1.00 87.44 79 GLU A C 1
ATOM 620 O O . GLU A 1 79 ? 10.612 11.963 -8.617 1.00 87.44 79 GLU A O 1
ATOM 625 N N . ASP A 1 80 ? 9.902 10.675 -10.328 1.00 89.38 80 ASP A N 1
ATOM 626 C CA . ASP A 1 80 ? 8.474 10.975 -10.159 1.00 89.38 80 ASP A CA 1
ATOM 627 C C . ASP A 1 80 ? 8.005 10.673 -8.726 1.00 89.38 80 ASP A C 1
ATOM 629 O O . ASP A 1 80 ? 7.399 11.512 -8.062 1.00 89.38 80 ASP A O 1
ATOM 633 N N . LEU A 1 81 ? 8.321 9.478 -8.215 1.00 91.00 81 LEU A N 1
ATOM 634 C CA . LEU A 1 81 ? 7.906 9.045 -6.881 1.00 91.00 81 LEU A CA 1
ATOM 635 C C . LEU A 1 81 ? 8.544 9.890 -5.772 1.00 91.00 81 LEU A C 1
ATOM 637 O O . LEU A 1 81 ? 7.881 10.202 -4.784 1.00 91.00 81 LEU A O 1
ATOM 641 N N . LEU A 1 82 ? 9.804 10.297 -5.926 1.00 92.12 82 LEU A N 1
ATOM 642 C CA . LEU A 1 82 ? 10.464 11.178 -4.968 1.00 92.12 82 LEU A CA 1
ATOM 643 C C . LEU A 1 82 ? 9.832 12.574 -4.970 1.00 92.12 82 LEU A C 1
ATOM 645 O O . LEU A 1 82 ? 9.625 13.138 -3.897 1.00 92.12 82 LEU A O 1
ATOM 649 N N . LEU A 1 83 ? 9.506 13.117 -6.145 1.00 93.12 83 LEU A N 1
ATOM 650 C CA . LEU A 1 83 ? 8.836 14.412 -6.272 1.00 93.12 83 LEU A CA 1
ATOM 651 C C . LEU A 1 83 ? 7.430 14.390 -5.657 1.00 93.12 83 LEU A C 1
ATOM 653 O O . LEU A 1 83 ? 7.045 15.349 -4.990 1.00 93.12 83 LEU A O 1
ATOM 657 N N . THR A 1 84 ? 6.679 13.301 -5.845 1.00 92.62 84 THR A N 1
ATOM 658 C CA . THR A 1 84 ? 5.307 13.169 -5.331 1.00 92.62 84 THR A CA 1
ATOM 659 C C . THR A 1 84 ? 5.259 12.833 -3.838 1.00 92.62 84 THR A C 1
ATOM 661 O O . THR A 1 84 ? 4.485 13.441 -3.102 1.00 92.62 84 THR A O 1
ATOM 664 N N . PHE A 1 85 ? 6.071 11.881 -3.370 1.00 93.19 85 PHE A N 1
ATOM 665 C CA . PHE A 1 85 ? 5.950 11.306 -2.021 1.00 93.19 85 PHE A CA 1
ATOM 666 C C . PHE A 1 85 ? 7.070 11.722 -1.059 1.00 93.19 85 PHE A C 1
ATOM 668 O O . PHE A 1 85 ? 6.982 11.453 0.139 1.00 93.19 85 PHE A O 1
ATOM 675 N N . GLY A 1 86 ? 8.143 12.346 -1.553 1.00 94.62 86 GLY A N 1
ATOM 676 C CA . GLY A 1 86 ? 9.295 12.764 -0.746 1.00 94.62 86 GLY A CA 1
ATOM 677 C C . GLY A 1 86 ? 10.161 11.613 -0.216 1.00 94.62 86 GLY A C 1
ATOM 678 O O . GLY A 1 86 ? 11.136 11.859 0.494 1.00 94.62 86 GLY A O 1
ATOM 679 N N . VAL A 1 87 ? 9.831 10.360 -0.547 1.00 92.94 87 VAL A N 1
ATOM 680 C CA . VAL A 1 87 ? 10.534 9.145 -0.108 1.00 92.94 87 VAL A CA 1
ATOM 681 C C . VAL A 1 87 ? 10.628 8.122 -1.242 1.00 92.94 87 VAL A C 1
ATOM 683 O O . VAL A 1 87 ? 9.804 8.111 -2.150 1.00 92.94 87 VAL A O 1
ATOM 686 N N . ILE A 1 88 ? 11.623 7.233 -1.174 1.00 92.19 88 ILE A N 1
ATOM 687 C CA . ILE A 1 88 ? 11.858 6.153 -2.150 1.00 92.19 88 ILE A CA 1
ATOM 688 C C . ILE A 1 88 ? 12.241 4.839 -1.454 1.00 92.19 88 ILE A C 1
ATOM 690 O O . ILE A 1 88 ? 12.518 4.802 -0.251 1.00 92.19 88 ILE A O 1
ATOM 694 N N . GLY A 1 89 ? 12.282 3.747 -2.222 1.00 90.69 89 GLY A N 1
ATOM 695 C CA . GLY A 1 89 ? 12.713 2.432 -1.745 1.00 90.69 89 GLY A CA 1
ATOM 696 C C . GLY A 1 89 ? 11.816 1.895 -0.628 1.00 90.69 89 GLY A C 1
ATOM 697 O O . GLY A 1 89 ? 10.599 2.047 -0.672 1.00 90.69 89 GLY A O 1
ATOM 698 N N . ASN A 1 90 ? 12.416 1.295 0.403 1.00 92.50 90 ASN A N 1
ATOM 699 C CA . ASN A 1 90 ? 11.658 0.666 1.492 1.00 92.50 90 ASN A CA 1
ATOM 700 C C . ASN A 1 90 ? 10.738 1.642 2.240 1.00 92.50 90 ASN A C 1
ATOM 702 O O . ASN A 1 90 ? 9.683 1.229 2.705 1.00 92.50 90 ASN A O 1
ATOM 706 N N . ALA A 1 91 ? 11.114 2.921 2.350 1.00 94.62 91 ALA A N 1
ATOM 707 C CA . ALA A 1 91 ? 10.272 3.926 2.997 1.00 94.62 91 ALA A CA 1
ATOM 708 C C . ALA A 1 91 ? 9.002 4.212 2.183 1.00 94.62 91 ALA A C 1
ATOM 710 O O . ALA A 1 91 ? 7.930 4.377 2.757 1.00 94.62 91 ALA A O 1
ATOM 711 N N . LEU A 1 92 ? 9.115 4.220 0.852 1.00 95.88 92 LEU A N 1
ATOM 712 C CA . LEU A 1 92 ? 7.965 4.361 -0.036 1.00 95.88 92 LEU A CA 1
ATOM 713 C C . LEU A 1 92 ? 7.087 3.107 -0.028 1.00 95.88 92 LEU A C 1
ATOM 715 O O . LEU A 1 92 ? 5.868 3.226 0.018 1.00 95.88 92 LEU A O 1
ATOM 719 N N . LEU A 1 93 ? 7.690 1.914 -0.022 1.00 96.88 93 LEU A N 1
ATOM 720 C CA . LEU A 1 93 ? 6.934 0.668 0.111 1.00 96.88 93 LEU A CA 1
ATOM 721 C C . LEU A 1 93 ? 6.138 0.641 1.423 1.00 96.88 93 LEU A C 1
ATOM 723 O O . LEU A 1 93 ? 4.959 0.304 1.408 1.00 96.88 93 LEU A O 1
ATOM 727 N N . ASP A 1 94 ? 6.759 1.023 2.542 1.00 97.25 94 A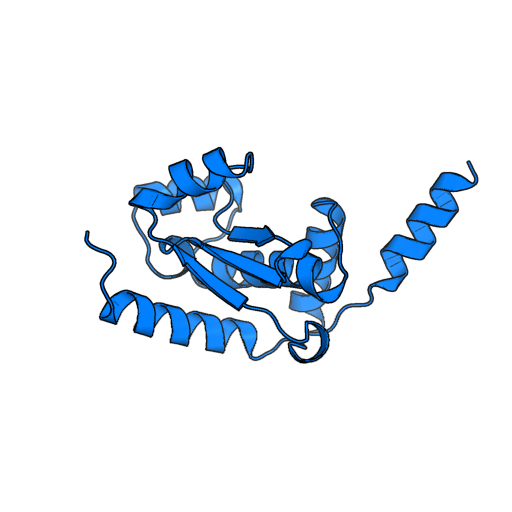SP A N 1
ATOM 728 C CA . ASP A 1 94 ? 6.094 1.100 3.847 1.00 97.25 94 ASP A CA 1
ATOM 729 C C . ASP A 1 94 ? 4.951 2.125 3.837 1.00 97.25 94 ASP A C 1
ATOM 731 O O . ASP A 1 94 ? 3.848 1.832 4.305 1.00 97.25 94 ASP A O 1
ATOM 735 N N . LEU A 1 95 ?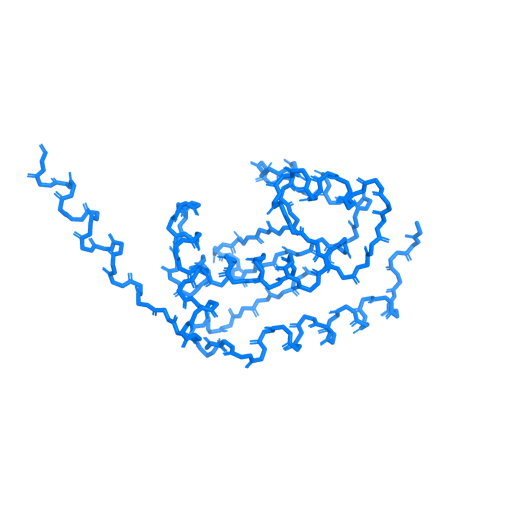 5.190 3.305 3.246 1.00 97.69 95 LEU A N 1
ATOM 736 C CA . LEU A 1 95 ? 4.192 4.359 3.058 1.00 97.69 95 LEU A CA 1
ATOM 737 C C . LEU A 1 95 ? 2.979 3.853 2.266 1.00 97.69 95 LEU A C 1
ATOM 739 O O . LEU A 1 95 ? 1.860 3.957 2.769 1.00 97.69 95 LEU A O 1
ATOM 743 N N . ALA A 1 96 ? 3.208 3.271 1.086 1.00 97.75 96 ALA A N 1
ATOM 744 C CA . ALA A 1 96 ? 2.162 2.746 0.215 1.00 97.75 96 ALA A CA 1
ATOM 745 C C . ALA A 1 96 ? 1.394 1.608 0.901 1.00 97.75 96 ALA A C 1
ATOM 747 O O . ALA A 1 96 ? 0.183 1.691 1.066 1.00 97.75 96 ALA A O 1
ATOM 748 N N . VAL A 1 97 ? 2.090 0.581 1.403 1.00 98.06 97 VAL A N 1
ATOM 749 C CA . VAL A 1 97 ? 1.455 -0.575 2.060 1.00 98.06 97 VAL A CA 1
ATOM 750 C C . VAL A 1 97 ? 0.553 -0.140 3.207 1.00 98.06 97 VAL A C 1
ATOM 752 O O . VAL A 1 97 ? -0.571 -0.616 3.321 1.00 98.06 97 VAL A O 1
ATOM 755 N N . THR A 1 98 ? 1.016 0.760 4.068 1.00 98.38 98 THR A N 1
ATOM 756 C CA . THR A 1 98 ? 0.209 1.167 5.225 1.00 98.38 98 THR A CA 1
ATOM 757 C C . THR A 1 98 ? -0.955 2.076 4.865 1.00 98.38 98 THR A C 1
ATOM 759 O O . THR A 1 98 ? -1.992 1.972 5.516 1.00 98.38 98 THR A O 1
ATOM 762 N N . HIS A 1 99 ? -0.823 2.919 3.840 1.00 98.38 99 HIS A N 1
ATOM 763 C CA . HIS A 1 99 ? -1.953 3.661 3.283 1.00 98.38 99 HIS A CA 1
ATOM 764 C C . HIS A 1 99 ? -3.040 2.689 2.779 1.00 98.38 99 HIS A C 1
ATOM 766 O O . HIS A 1 99 ? -4.189 2.754 3.219 1.00 98.38 99 HIS A O 1
ATOM 772 N N . GLU A 1 100 ? -2.655 1.688 1.980 1.00 98.31 100 GLU A N 1
ATOM 773 C CA . GLU A 1 100 ? -3.584 0.680 1.448 1.00 98.31 100 GLU A CA 1
ATOM 774 C C . GLU A 1 100 ? -4.199 -0.216 2.531 1.00 98.31 100 GLU A C 1
ATOM 776 O O . GLU A 1 100 ? -5.383 -0.557 2.486 1.00 98.31 100 GLU A O 1
ATOM 781 N N . LEU A 1 101 ? -3.431 -0.564 3.566 1.00 98.12 101 LEU A N 1
ATOM 782 C CA . LEU A 1 101 ? -3.972 -1.243 4.743 1.00 98.12 101 LEU A CA 1
ATOM 783 C C . LEU A 1 101 ? -4.988 -0.370 5.489 1.00 98.12 101 LEU A C 1
ATOM 785 O O . LEU A 1 101 ? -5.931 -0.912 6.060 1.00 98.12 101 LEU A O 1
ATOM 789 N N . GLY A 1 102 ? -4.835 0.956 5.470 1.00 97.69 102 GLY A N 1
ATOM 790 C CA . GLY A 1 102 ? -5.835 1.895 5.974 1.00 97.69 102 GLY A CA 1
ATOM 791 C C . GLY A 1 102 ? -7.177 1.730 5.259 1.00 97.69 102 GLY A C 1
ATOM 792 O O . GLY A 1 102 ? -8.204 1.555 5.922 1.00 97.69 102 GLY A O 1
ATOM 793 N N . HIS A 1 103 ? -7.165 1.683 3.923 1.00 97.50 103 HIS A N 1
ATOM 794 C CA . HIS A 1 103 ? -8.355 1.373 3.124 1.00 97.50 103 HIS A CA 1
ATOM 795 C C . HIS A 1 103 ? -8.928 -0.007 3.460 1.00 97.50 103 HIS A C 1
ATOM 797 O O . HIS A 1 103 ? -10.112 -0.123 3.779 1.00 97.50 103 HIS A O 1
ATOM 803 N N . GLY A 1 104 ? -8.099 -1.053 3.423 1.00 97.31 104 GLY A N 1
ATOM 804 C CA . GLY A 1 104 ? -8.555 -2.435 3.582 1.00 97.31 104 GLY A CA 1
ATOM 805 C C . GLY A 1 104 ? -9.074 -2.763 4.984 1.00 97.31 104 GLY A C 1
ATOM 806 O O . GLY A 1 104 ? -10.152 -3.337 5.126 1.00 97.31 104 GLY A O 1
ATOM 807 N N . ILE A 1 105 ? -8.342 -2.386 6.037 1.00 97.06 105 ILE A N 1
ATOM 808 C CA . ILE A 1 105 ? -8.703 -2.707 7.429 1.00 97.06 105 ILE A CA 1
ATOM 809 C C . ILE A 1 105 ? -9.917 -1.889 7.877 1.00 97.06 105 ILE A C 1
ATOM 811 O O . ILE A 1 105 ? -10.807 -2.414 8.553 1.00 97.06 105 ILE A O 1
ATOM 815 N N . CYS A 1 106 ? -9.959 -0.602 7.527 1.00 96.06 106 CYS A N 1
ATOM 816 C CA . CYS A 1 106 ? -11.017 0.300 7.980 1.00 96.06 106 CYS A CA 1
ATOM 817 C C . CYS A 1 106 ? -12.176 0.453 6.986 1.00 96.06 106 CYS A C 1
ATOM 819 O O . CYS A 1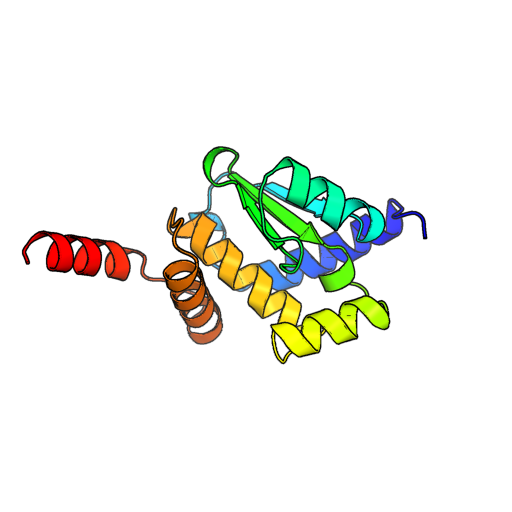 106 ? -13.126 1.167 7.303 1.00 96.06 106 CYS A O 1
ATOM 821 N N . HIS A 1 107 ? -12.138 -0.225 5.830 1.00 94.81 107 HIS A N 1
ATOM 822 C CA . HIS A 1 107 ? -13.111 -0.069 4.736 1.00 94.81 107 HIS A CA 1
ATOM 823 C C . HIS A 1 107 ? -13.328 1.407 4.354 1.00 94.81 107 HIS A C 1
ATOM 825 O O . HIS A 1 107 ? -14.449 1.849 4.088 1.00 94.81 107 HIS A O 1
ATOM 831 N N . GLU A 1 108 ? -12.254 2.192 4.385 1.00 94.62 108 GLU A N 1
ATOM 832 C CA . GLU A 1 108 ? -12.293 3.636 4.171 1.00 94.62 108 GLU A CA 1
ATOM 833 C C . GLU A 1 108 ? -12.036 3.964 2.702 1.00 94.62 108 GLU A C 1
ATOM 835 O O . GLU A 1 108 ? -11.215 3.311 2.079 1.00 94.62 108 GLU A O 1
ATOM 840 N N . ARG A 1 109 ? -12.727 4.962 2.145 1.00 94.06 109 ARG A N 1
ATOM 841 C CA . ARG A 1 109 ? -12.585 5.391 0.739 1.00 94.06 109 ARG A CA 1
ATOM 842 C C . ARG A 1 109 ? -11.995 6.788 0.593 1.00 94.06 109 ARG A C 1
ATOM 844 O O . ARG A 1 109 ? -11.617 7.165 -0.504 1.00 94.06 109 ARG A O 1
ATOM 851 N N . ASP A 1 110 ? -12.001 7.586 1.657 1.00 94.38 110 ASP A N 1
ATOM 852 C CA . ASP A 1 110 ? -11.393 8.914 1.632 1.00 94.38 110 ASP A CA 1
ATOM 853 C C . ASP A 1 110 ? -9.878 8.778 1.831 1.00 94.38 110 ASP A C 1
ATOM 855 O O . ASP A 1 110 ? -9.419 8.332 2.886 1.00 94.38 110 ASP A O 1
ATOM 859 N N . GLU A 1 111 ? -9.124 9.210 0.824 1.00 94.00 111 GLU A N 1
ATOM 860 C CA . GLU A 1 111 ? -7.655 9.218 0.788 1.00 94.00 111 GLU A CA 1
ATOM 861 C C . GLU A 1 111 ? -7.025 9.838 2.043 1.00 94.00 111 GLU A C 1
ATOM 863 O O . GLU A 1 111 ? -6.037 9.335 2.572 1.00 94.00 111 GLU A O 1
ATOM 868 N N . ARG A 1 112 ? -7.626 10.902 2.596 1.00 95.06 112 ARG A N 1
ATOM 869 C CA . ARG A 1 112 ? -7.070 11.581 3.780 1.00 95.06 112 ARG A CA 1
ATOM 870 C C . ARG A 1 112 ? -7.169 10.712 5.022 1.00 95.06 112 ARG A C 1
ATOM 872 O O . ARG A 1 112 ? -6.291 10.745 5.881 1.00 95.06 112 ARG A O 1
ATOM 879 N N . TRP A 1 113 ? -8.252 9.950 5.142 1.00 95.50 113 TRP A N 1
ATOM 880 C CA . TRP A 1 113 ? -8.413 9.033 6.262 1.00 95.50 113 TRP A CA 1
ATOM 881 C C . TRP A 1 113 ? -7.526 7.803 6.104 1.00 95.50 113 TRP A C 1
ATOM 883 O O . TRP A 1 113 ? -6.952 7.355 7.095 1.00 95.50 113 TRP A O 1
ATOM 893 N N . ALA A 1 114 ? -7.359 7.300 4.881 1.00 96.62 114 ALA A N 1
ATOM 894 C CA . ALA A 1 114 ? -6.388 6.250 4.595 1.00 96.62 114 ALA A CA 1
ATOM 895 C C . ALA A 1 114 ? -4.953 6.687 4.933 1.00 96.62 114 ALA A C 1
ATOM 897 O O . ALA A 1 114 ? -4.224 5.930 5.573 1.00 96.62 114 ALA A O 1
ATOM 898 N N . ASP A 1 115 ? -4.585 7.938 4.645 1.00 96.56 115 ASP A N 1
ATOM 899 C CA . ASP A 1 115 ? -3.304 8.525 5.051 1.00 96.56 115 ASP A CA 1
ATOM 900 C C . ASP A 1 115 ? -3.120 8.587 6.572 1.00 96.56 115 ASP A C 1
ATOM 902 O O . ASP A 1 115 ? -2.058 8.219 7.092 1.00 96.56 115 ASP A O 1
ATOM 906 N N . ASP A 1 116 ? -4.143 9.038 7.301 1.00 96.94 116 ASP A N 1
ATOM 907 C CA . ASP A 1 116 ? -4.120 9.104 8.765 1.00 96.94 116 ASP A CA 1
ATOM 908 C C . ASP A 1 116 ? -3.993 7.705 9.385 1.00 96.94 116 ASP A C 1
ATOM 910 O O . ASP A 1 116 ? -3.182 7.492 10.293 1.00 96.94 116 ASP A O 1
ATOM 914 N N . TYR A 1 117 ? -4.735 6.731 8.860 1.00 97.56 117 TYR A N 1
ATOM 915 C CA . TYR A 1 117 ? -4.648 5.335 9.278 1.00 97.56 117 TYR A CA 1
ATOM 916 C C . TYR A 1 117 ? -3.306 4.704 8.936 1.00 97.56 117 TYR A C 1
ATOM 918 O O . TYR A 1 117 ? -2.717 4.027 9.780 1.00 97.56 117 TYR A O 1
ATOM 926 N N . GLY A 1 118 ? -2.770 4.974 7.748 1.00 97.69 118 GLY A N 1
ATOM 927 C CA . GLY A 1 118 ? -1.441 4.525 7.362 1.00 97.69 118 GLY A CA 1
ATOM 928 C C . GLY A 1 118 ? -0.370 5.094 8.287 1.00 97.69 118 GLY A C 1
ATOM 929 O O . GLY A 1 118 ? 0.513 4.368 8.745 1.00 97.69 118 GLY A O 1
ATOM 930 N N . ARG A 1 119 ? -0.472 6.376 8.653 1.00 97.69 119 ARG A N 1
ATOM 931 C CA . ARG A 1 119 ? 0.422 7.001 9.637 1.00 97.69 119 ARG A CA 1
ATOM 932 C C . ARG A 1 119 ? 0.332 6.313 10.999 1.00 97.69 119 ARG A C 1
ATOM 934 O O . ARG A 1 119 ? 1.371 6.013 11.586 1.00 97.69 119 ARG A O 1
ATOM 941 N N . GLU A 1 120 ? -0.877 6.041 11.480 1.00 97.44 120 GLU A N 1
ATOM 942 C CA . GLU A 1 120 ? -1.104 5.343 12.750 1.00 97.44 120 GLU A CA 1
ATOM 943 C C . GLU A 1 120 ? -0.527 3.920 12.738 1.00 97.44 120 GLU A C 1
ATOM 945 O O . GLU A 1 120 ? 0.149 3.526 13.694 1.00 97.44 120 GLU A O 1
ATOM 950 N N . LEU A 1 121 ? -0.705 3.182 11.637 1.00 97.81 121 LEU A N 1
ATOM 951 C CA . LEU A 1 121 ? -0.117 1.857 11.436 1.00 97.81 121 LEU A CA 1
ATOM 952 C C . LEU A 1 121 ? 1.411 1.917 11.491 1.00 97.81 121 LEU A C 1
ATOM 954 O O . LEU A 1 121 ? 2.027 1.118 12.195 1.00 97.81 121 LEU A O 1
ATOM 958 N N . ARG A 1 122 ? 2.045 2.871 10.801 1.00 96.69 122 ARG A N 1
ATOM 959 C CA . ARG A 1 122 ? 3.514 3.024 10.822 1.00 96.69 122 ARG A CA 1
ATOM 960 C C . ARG A 1 122 ? 4.048 3.338 12.220 1.00 96.69 122 ARG A C 1
ATOM 962 O O . ARG A 1 122 ? 5.117 2.851 12.583 1.00 96.69 122 ARG A O 1
ATOM 969 N N . GLN A 1 123 ? 3.306 4.115 13.009 1.00 96.88 123 GLN A N 1
ATOM 970 C CA . GLN A 1 123 ? 3.717 4.540 14.352 1.00 96.88 123 GLN A CA 1
ATOM 971 C C . GLN A 1 123 ? 3.460 3.483 15.430 1.00 96.88 123 GLN A C 1
ATOM 973 O O . GLN A 1 123 ? 4.307 3.275 16.295 1.00 96.88 123 GLN A O 1
ATOM 978 N N . THR A 1 124 ? 2.299 2.830 15.396 1.00 95.94 124 THR A N 1
ATOM 979 C CA . THR A 1 124 ? 1.813 1.995 16.507 1.00 95.94 124 THR A CA 1
ATOM 980 C C . THR A 1 124 ? 1.664 0.522 16.149 1.00 95.94 124 THR A C 1
ATOM 982 O O . THR A 1 124 ? 1.419 -0.295 17.031 1.00 95.94 124 THR A O 1
ATOM 985 N N . ARG A 1 125 ? 1.786 0.172 14.860 1.00 95.19 125 ARG A N 1
ATOM 986 C CA . ARG A 1 125 ? 1.492 -1.164 14.306 1.00 95.19 125 ARG A CA 1
ATOM 987 C C . ARG A 1 125 ? 0.040 -1.610 14.485 1.00 95.19 125 ARG A C 1
ATOM 989 O O . ARG A 1 125 ? -0.291 -2.759 14.225 1.00 95.19 125 ARG A O 1
ATOM 996 N N . THR A 1 126 ? -0.845 -0.699 14.874 1.00 94.88 126 THR A N 1
ATOM 997 C CA . THR A 1 126 ? -2.286 -0.927 15.020 1.00 94.88 126 THR A CA 1
ATOM 998 C C . THR A 1 126 ? -3.053 0.267 14.455 1.00 94.88 126 THR A C 1
ATOM 1000 O O . THR A 1 126 ? -2.448 1.266 14.072 1.00 94.88 126 THR A O 1
ATOM 1003 N N . VAL A 1 127 ? -4.378 0.160 14.346 1.00 95.56 127 VAL A N 1
ATOM 1004 C CA . VAL A 1 127 ? -5.217 1.257 13.847 1.00 95.56 127 VAL A CA 1
ATOM 1005 C C . VAL A 1 127 ? -6.598 1.251 14.493 1.00 95.56 127 VAL A C 1
ATOM 1007 O O . VAL A 1 127 ? -7.257 0.207 14.556 1.00 95.56 127 VAL A O 1
ATOM 1010 N N . ASP A 1 128 ? -7.063 2.413 14.946 1.00 94.00 128 ASP A N 1
ATOM 1011 C CA . ASP A 1 128 ? -8.427 2.605 15.443 1.00 94.00 128 ASP A CA 1
ATOM 1012 C C . ASP A 1 128 ? -9.339 3.209 14.363 1.00 94.00 128 ASP A C 1
ATOM 1014 O O . ASP A 1 128 ? -9.404 4.424 14.151 1.00 94.00 128 ASP A O 1
ATOM 1018 N N . CYS A 1 129 ? -10.121 2.342 13.717 1.00 92.88 129 CYS A N 1
ATOM 1019 C CA . CYS A 1 129 ? -11.052 2.739 12.664 1.00 92.88 129 CYS A CA 1
ATOM 1020 C C . CYS A 1 129 ? -12.262 3.549 13.178 1.00 92.88 129 CYS A C 1
ATOM 1022 O O . CYS A 1 129 ? -13.016 4.097 12.380 1.00 92.88 129 CYS A O 1
ATOM 1024 N N . THR A 1 130 ? -12.482 3.675 14.492 1.00 86.81 130 THR A N 1
ATOM 1025 C CA . THR A 1 130 ? -13.658 4.393 15.023 1.00 86.81 130 THR A CA 1
ATOM 1026 C C . THR A 1 130 ? -13.530 5.919 14.936 1.00 86.81 130 THR A C 1
ATOM 1028 O O . THR A 1 130 ? -14.541 6.631 14.995 1.00 86.81 130 THR A O 1
ATOM 1031 N N . LYS A 1 131 ? -12.309 6.437 14.734 1.00 78.62 131 LYS A N 1
ATOM 1032 C CA . LYS A 1 131 ? -12.018 7.879 14.622 1.00 78.62 131 LYS A CA 1
ATOM 1033 C C . LYS A 1 131 ? -12.781 8.562 13.479 1.00 78.62 131 LYS A C 1
ATOM 1035 O O . LYS A 1 131 ? -13.273 9.679 13.659 1.00 78.62 131 LYS A O 1
ATOM 1040 N N . THR A 1 132 ? -12.933 7.893 12.335 1.00 72.81 132 THR A N 1
ATOM 1041 C CA . THR A 1 132 ? -13.680 8.409 11.174 1.00 72.81 132 THR A CA 1
ATOM 1042 C C . THR A 1 132 ? -15.172 8.450 11.435 1.00 72.81 132 THR A C 1
ATOM 1044 O O . THR A 1 132 ? -15.793 9.482 11.207 1.00 72.81 132 THR A O 1
ATOM 1047 N N . SER A 1 133 ? -15.743 7.363 11.960 1.00 66.75 133 SER A N 1
ATOM 1048 C CA . SER A 1 133 ? -17.172 7.267 12.276 1.00 66.75 133 SER A CA 1
ATOM 1049 C C . SER A 1 133 ? -17.609 8.401 13.207 1.00 66.75 133 SER A C 1
ATOM 1051 O O . SER A 1 133 ? -18.534 9.148 12.890 1.00 66.75 133 SER A O 1
ATOM 1053 N N . ARG A 1 134 ? -16.862 8.643 14.293 1.00 63.25 134 ARG A N 1
ATOM 1054 C CA . ARG A 1 134 ? -17.172 9.723 15.246 1.00 63.25 134 ARG A CA 1
ATOM 1055 C C . ARG A 1 134 ? -17.121 11.116 14.611 1.00 63.25 134 ARG A C 1
ATOM 1057 O O . ARG A 1 134 ? -17.978 11.947 14.904 1.00 63.25 134 ARG A O 1
ATOM 1064 N N . ARG A 1 135 ? -16.152 11.384 13.728 1.00 61.47 135 ARG A N 1
ATOM 1065 C CA . ARG A 1 135 ? -16.023 12.686 13.046 1.00 61.47 135 ARG A CA 1
ATOM 1066 C C . ARG A 1 135 ? -17.014 12.869 11.892 1.00 61.47 135 ARG A C 1
ATOM 1068 O O . ARG A 1 135 ? -17.468 13.992 11.685 1.00 61.47 135 ARG A O 1
ATOM 1075 N N . LYS A 1 136 ? -17.384 11.797 11.183 1.00 63.78 136 LYS A N 1
ATOM 1076 C CA . LYS A 1 136 ? -18.451 11.805 10.165 1.00 63.78 136 LYS A CA 1
ATOM 1077 C C . LYS A 1 136 ? -19.803 12.119 10.820 1.00 63.78 136 LYS A C 1
ATOM 1079 O O . LYS A 1 136 ? -20.494 13.018 10.354 1.00 63.78 136 LYS A O 1
ATOM 1084 N N . THR A 1 137 ? -20.115 11.494 11.958 1.00 63.00 137 THR A N 1
ATOM 1085 C CA . THR A 1 137 ? -21.325 11.801 12.745 1.00 63.00 137 THR A CA 1
ATOM 1086 C C . THR A 1 137 ? -21.322 13.233 13.281 1.00 63.00 137 THR A C 1
ATOM 1088 O O . THR A 1 137 ? -22.327 13.925 13.170 1.00 63.00 137 THR A O 1
ATOM 1091 N N . ALA A 1 138 ? -20.192 13.722 13.803 1.00 61.72 138 ALA A N 1
ATOM 1092 C CA . ALA A 1 138 ? -20.088 15.100 14.293 1.00 61.72 138 ALA A CA 1
ATOM 1093 C C . ALA A 1 138 ? -20.263 16.157 13.184 1.00 61.72 138 ALA A C 1
ATOM 1095 O O . ALA A 1 138 ? -20.810 17.223 13.447 1.00 61.72 138 ALA A O 1
ATOM 1096 N N . ARG A 1 139 ? -19.826 15.865 11.950 1.00 59.50 139 ARG A N 1
ATOM 1097 C CA . ARG A 1 139 ? -20.046 16.732 10.779 1.00 59.50 139 ARG A CA 1
ATOM 1098 C C . ARG A 1 139 ? -21.473 16.683 10.234 1.00 59.50 139 ARG A C 1
ATOM 1100 O O . ARG A 1 139 ? -21.883 17.650 9.620 1.00 59.50 139 ARG A O 1
ATOM 1107 N N . ALA A 1 140 ? -22.204 15.588 10.430 1.00 60.12 140 ALA A N 1
ATOM 1108 C CA . ALA A 1 140 ? -23.594 15.460 9.980 1.00 60.12 140 ALA A CA 1
ATOM 1109 C C . ALA A 1 140 ? -24.608 16.166 10.904 1.00 60.12 140 ALA A C 1
ATOM 1111 O O . ALA A 1 140 ? -25.779 16.279 10.557 1.00 60.12 140 ALA A O 1
ATOM 1112 N N . LEU A 1 141 ? -24.169 16.604 12.088 1.00 56.12 141 LEU A N 1
ATOM 1113 C CA . LEU A 1 141 ? -24.969 17.322 13.088 1.00 56.12 141 LEU A CA 1
ATOM 1114 C C . LEU A 1 141 ? -24.745 18.849 13.055 1.00 56.12 141 LEU A C 1
ATOM 1116 O O . LEU A 1 141 ? -25.208 19.545 13.959 1.00 56.12 141 LEU A O 1
ATOM 1120 N N . GLN A 1 142 ? -24.021 19.354 12.052 1.00 48.34 142 GLN A N 1
ATOM 1121 C CA . GLN A 1 142 ? -23.789 20.778 11.771 1.00 48.34 142 GLN A CA 1
ATOM 1122 C C . GLN A 1 142 ? -24.404 21.130 10.420 1.00 48.34 142 GLN A C 1
ATOM 1124 O O . GLN A 1 142 ? -24.899 22.269 10.301 1.00 48.34 142 GLN A O 1
#

Foldseek 3Di:
DPCDPVLVVQVVVVLCVLCVLADCVLLPDAEEAEDELVCQQVVQVVVVHDSLQQKDDDQVRNYIYGYSCQADPDPVNQVSCCVVPVDHHPVSSLQNVLLRCQCRNLVDDDSVSSNVRSVCCVVPSYGDSCVVVVVVVVVVVD

Radius of gyration: 15.48 Å; chains: 1; bounding box: 40×36×36 Å

Secondary structure (DSSP, 8-state):
----HHHHHHHHHHHHHHHTTS-GGGG-S-EEEEE-HHHHHHHHHHTT--TTSSEEEEGGGTEEEEEGGGTS--HHHHHHHHHHHS--THHHHHHHHHHHHHHHHHT---HHHHHHHHHHHHHHS---THHHHHHHHHHHT-